Protein AF-A0A0V0GKH5-F1 (afdb_monomer)

Nearest PDB structures (foldseek):
  7sej-assembly1_F  TM=2.401E-01  e=5.299E+00  human metapneumovirus
  8eay-assembly1_A  TM=2.141E-01  e=6.445E+00  Human metapneumovirus A
  8e15-assembly1_G  TM=2.250E-01  e=7.343E+00  human metapneumovirus

Sequence (115 aa):
MEIHEGLNGPLFKISSTDGQSCSGQTPDIAWESFQKKGCQIKLLHGKRHSSKIDGVEFFGFKNTFVQRFLRELVANTSGTPEQNFLSSISLRNETSEAVNQTEHTVSETDPNLLT

Foldseek 3Di:
DDWDADPVGIKAKDADPVGDIAIDRDLQVRVVVCVVVVPPVPVPDDDPDPDDDGSCVVVVVPPPVVVVVVVVVVVVVPDDDDDDPPDPPPPPPPPPPPPDDDDDDDDDDDDDDDD

Organism: Solanum chacoense (NCBI:txid4108)

Structure (mmCIF, N/CA/C/O backbone):
data_AF-A0A0V0GKH5-F1
#
_entry.id   AF-A0A0V0GKH5-F1
#
loop_
_atom_site.group_PDB
_atom_site.id
_atom_site.type_symbol
_atom_site.label_atom_id
_atom_site.label_alt_id
_atom_site.label_comp_id
_atom_site.label_asym_id
_atom_site.label_entity_id
_atom_site.label_seq_id
_atom_site.pdbx_PDB_ins_code
_atom_site.Cartn_x
_atom_site.Cartn_y
_atom_site.Cartn_z
_atom_site.occupancy
_atom_site.B_iso_or_equiv
_atom_site.auth_seq_id
_atom_site.auth_comp_id
_atom_site.auth_asym_id
_atom_site.auth_atom_id
_atom_site.pdbx_PDB_model_num
ATOM 1 N N . MET A 1 1 ? 2.949 -8.877 -0.410 1.00 94.06 1 MET A N 1
ATOM 2 C CA . MET A 1 1 ? 2.818 -7.437 -0.096 1.00 94.06 1 MET A CA 1
ATOM 3 C C . MET A 1 1 ? 2.829 -7.301 1.401 1.00 94.06 1 MET A C 1
ATOM 5 O O . MET A 1 1 ? 2.213 -8.128 2.062 1.00 94.06 1 MET A O 1
ATOM 9 N N . GLU A 1 2 ? 3.537 -6.309 1.916 1.00 96.38 2 GLU A N 1
ATOM 10 C CA . GLU A 1 2 ? 3.751 -6.147 3.351 1.00 96.38 2 GLU A CA 1
ATOM 11 C C . GLU A 1 2 ? 3.727 -4.663 3.720 1.00 96.38 2 GLU A C 1
ATOM 13 O O . GLU A 1 2 ? 4.037 -3.804 2.890 1.00 96.38 2 GLU A O 1
ATOM 18 N N . ILE A 1 3 ? 3.362 -4.373 4.967 1.00 97.31 3 ILE A N 1
ATOM 19 C CA . ILE A 1 3 ? 3.390 -3.030 5.546 1.00 97.31 3 ILE A CA 1
ATOM 20 C C . ILE A 1 3 ? 4.245 -3.119 6.795 1.00 97.31 3 ILE A C 1
ATOM 22 O O . ILE A 1 3 ? 3.947 -3.902 7.695 1.00 97.31 3 ILE A O 1
ATOM 26 N N . HIS A 1 4 ? 5.337 -2.371 6.813 1.00 96.62 4 HIS A N 1
ATOM 27 C CA . HIS A 1 4 ? 6.277 -2.326 7.926 1.00 96.62 4 HIS A CA 1
ATOM 28 C C . HIS A 1 4 ? 6.181 -0.958 8.603 1.00 96.62 4 HIS A C 1
ATOM 30 O O . HIS A 1 4 ? 5.734 0.014 7.993 1.00 96.62 4 HIS A O 1
ATOM 36 N N . GLU A 1 5 ? 6.611 -0.863 9.855 1.00 96.69 5 GLU A N 1
ATOM 37 C CA . GLU A 1 5 ? 6.841 0.437 10.483 1.00 96.69 5 GLU A CA 1
ATOM 38 C C . GLU A 1 5 ? 8.047 1.124 9.822 1.00 96.69 5 GLU A C 1
ATOM 40 O O . GLU A 1 5 ? 9.048 0.481 9.502 1.00 96.69 5 GLU A O 1
ATOM 45 N N . GLY A 1 6 ? 7.946 2.428 9.577 1.00 93.75 6 GLY A N 1
ATOM 46 C CA . GLY A 1 6 ? 9.001 3.232 8.969 1.00 93.75 6 GLY A CA 1
ATOM 47 C C . GLY A 1 6 ? 9.215 4.543 9.721 1.00 93.75 6 GLY A C 1
ATOM 48 O O . GLY A 1 6 ? 8.376 4.986 10.500 1.00 93.75 6 GLY A O 1
ATOM 49 N N . LEU A 1 7 ? 10.351 5.196 9.453 1.00 90.00 7 LEU A N 1
ATOM 50 C CA . LEU A 1 7 ? 10.797 6.393 10.186 1.00 90.00 7 LEU A CA 1
ATOM 51 C C . LEU A 1 7 ? 9.808 7.570 10.133 1.00 90.00 7 LEU A C 1
ATOM 53 O O . LEU A 1 7 ? 9.790 8.392 11.039 1.00 90.00 7 LEU A O 1
ATOM 57 N N . ASN A 1 8 ? 8.997 7.647 9.075 1.00 91.81 8 ASN A N 1
ATOM 58 C CA . ASN A 1 8 ? 8.030 8.723 8.837 1.00 91.81 8 ASN A CA 1
ATOM 59 C C . ASN A 1 8 ? 6.595 8.181 8.700 1.00 91.81 8 ASN A C 1
ATOM 61 O O . ASN A 1 8 ? 5.786 8.750 7.969 1.00 91.81 8 ASN A O 1
ATOM 65 N N . GLY A 1 9 ? 6.302 7.042 9.335 1.00 94.19 9 GLY A N 1
ATOM 66 C CA . GLY A 1 9 ? 5.045 6.311 9.175 1.00 94.19 9 GLY A CA 1
ATOM 67 C C . GLY A 1 9 ? 5.221 4.994 8.412 1.00 94.19 9 GLY A C 1
ATOM 68 O O . GLY A 1 9 ? 6.346 4.512 8.272 1.00 94.19 9 GLY A O 1
ATOM 69 N N . PRO A 1 10 ? 4.129 4.372 7.936 1.00 97.06 10 PRO A N 1
ATOM 70 C CA . PRO A 1 10 ? 4.184 3.038 7.348 1.00 97.06 10 PRO A CA 1
ATOM 71 C C . PRO A 1 10 ? 5.045 2.992 6.080 1.00 97.06 10 PRO A C 1
ATOM 73 O O . PRO A 1 10 ? 5.021 3.895 5.242 1.00 97.06 10 PRO A O 1
ATOM 76 N N . LEU A 1 11 ? 5.774 1.891 5.920 1.00 97.38 11 LEU A N 1
ATOM 77 C CA . LEU A 1 11 ? 6.527 1.554 4.722 1.00 97.38 11 LEU A CA 1
ATOM 78 C C . LEU A 1 11 ? 5.832 0.400 4.000 1.00 97.38 11 LEU A C 1
ATOM 80 O O . LEU A 1 11 ? 5.765 -0.723 4.496 1.00 97.38 11 LEU A O 1
ATOM 84 N N . PHE A 1 12 ? 5.346 0.669 2.796 1.00 97.75 12 PHE A N 1
ATOM 85 C CA . PHE A 1 12 ? 4.692 -0.314 1.942 1.00 97.75 12 PHE A CA 1
ATOM 86 C C . PHE A 1 12 ? 5.739 -1.025 1.097 1.00 97.75 12 PHE A C 1
ATOM 88 O O . PHE A 1 12 ? 6.528 -0.363 0.423 1.00 97.75 12 PHE A 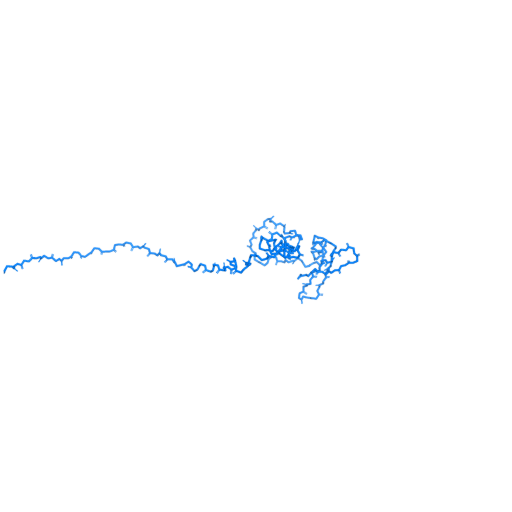O 1
ATOM 95 N N . LYS A 1 13 ? 5.750 -2.360 1.111 1.00 96.25 13 LYS A N 1
ATOM 96 C CA . LYS A 1 13 ? 6.717 -3.185 0.380 1.00 96.25 13 LYS A CA 1
ATOM 97 C C . LYS A 1 13 ? 6.017 -4.174 -0.545 1.00 96.25 13 LYS A C 1
ATOM 99 O O . LYS A 1 13 ? 5.102 -4.903 -0.150 1.00 96.25 13 LYS A O 1
ATOM 104 N N . ILE A 1 14 ? 6.497 -4.232 -1.782 1.00 94.69 14 ILE A N 1
ATOM 105 C CA . ILE A 1 14 ? 6.091 -5.218 -2.782 1.00 94.69 14 ILE A CA 1
ATOM 106 C C . ILE A 1 14 ? 7.314 -6.070 -3.096 1.00 94.69 14 ILE A C 1
ATOM 108 O O . ILE A 1 14 ? 8.382 -5.548 -3.412 1.00 94.69 14 ILE A O 1
ATOM 112 N N . SER A 1 15 ? 7.152 -7.381 -2.984 1.00 92.81 15 SER A N 1
ATOM 113 C CA . SER A 1 15 ? 8.139 -8.390 -3.348 1.00 92.81 15 SER A CA 1
ATOM 114 C C . SER A 1 15 ? 7.510 -9.343 -4.356 1.00 92.81 15 SER A C 1
ATOM 116 O O . SER A 1 15 ? 6.362 -9.762 -4.196 1.00 92.81 15 SER A O 1
ATOM 118 N N . SER A 1 16 ? 8.259 -9.647 -5.407 1.00 88.19 16 SER A N 1
ATOM 119 C CA . SER A 1 16 ? 7.913 -10.632 -6.425 1.00 88.19 16 SER A CA 1
ATOM 120 C C . SER A 1 16 ? 8.771 -11.883 -6.238 1.00 88.19 16 SER A C 1
ATOM 122 O O . SER A 1 16 ? 9.858 -11.838 -5.657 1.00 88.19 16 SER A O 1
ATOM 124 N N . THR A 1 17 ? 8.275 -13.023 -6.714 1.00 86.62 17 THR A N 1
ATOM 125 C CA . THR A 1 17 ? 8.970 -14.318 -6.625 1.00 86.62 17 THR A CA 1
ATOM 126 C C . THR A 1 17 ? 10.243 -14.369 -7.471 1.00 86.62 17 THR A C 1
ATOM 128 O O . THR A 1 17 ? 11.070 -15.251 -7.279 1.00 86.62 17 THR A O 1
ATOM 131 N N . ASP A 1 18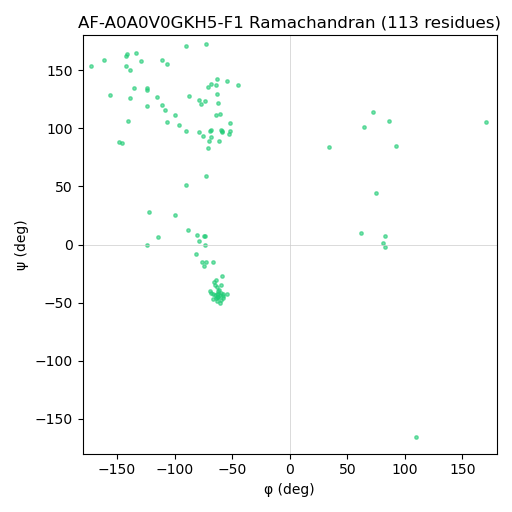 ? 10.414 -13.421 -8.393 1.00 84.06 18 ASP A N 1
ATOM 132 C CA . ASP A 1 18 ? 11.627 -13.212 -9.195 1.00 84.06 18 ASP A CA 1
ATOM 133 C C . ASP A 1 18 ? 12.753 -12.480 -8.428 1.00 84.06 18 ASP A C 1
ATOM 135 O O . ASP A 1 18 ? 13.798 -12.173 -9.001 1.00 84.06 18 ASP A O 1
ATOM 139 N N . GLY A 1 19 ? 12.548 -12.179 -7.141 1.00 83.19 19 GLY A N 1
ATOM 140 C CA . GLY A 1 19 ? 13.507 -11.468 -6.297 1.00 83.19 19 GLY A CA 1
ATOM 141 C C . GLY A 1 19 ? 13.462 -9.944 -6.436 1.00 83.19 19 GLY A C 1
ATOM 142 O O . GLY A 1 19 ? 14.166 -9.247 -5.700 1.00 83.19 19 GLY A O 1
ATOM 143 N N . GLN A 1 20 ? 12.624 -9.390 -7.319 1.00 86.19 20 GLN A N 1
ATOM 144 C CA . GLN A 1 20 ? 12.410 -7.949 -7.376 1.00 86.19 20 GLN A CA 1
ATOM 145 C C . GLN A 1 20 ? 11.628 -7.476 -6.157 1.00 86.19 20 GLN A C 1
ATOM 147 O O . GLN A 1 20 ? 10.618 -8.058 -5.754 1.00 86.19 20 GLN A O 1
ATOM 152 N N . SER A 1 21 ? 12.082 -6.366 -5.583 1.00 91.12 21 SER A N 1
ATOM 153 C CA . SER A 1 21 ? 11.333 -5.671 -4.547 1.00 91.12 21 SER A CA 1
ATOM 154 C C . SER A 1 21 ? 11.388 -4.162 -4.718 1.00 91.12 21 SER A C 1
ATOM 156 O O . SER A 1 21 ? 12.344 -3.588 -5.253 1.00 91.12 21 SER A O 1
ATOM 158 N N . CYS A 1 22 ? 10.327 -3.503 -4.283 1.00 92.75 22 CYS A N 1
ATOM 159 C CA . CYS A 1 22 ? 10.243 -2.057 -4.187 1.00 92.75 22 CYS A CA 1
ATOM 160 C C . CYS A 1 22 ? 9.467 -1.672 -2.934 1.00 92.75 22 CYS A C 1
ATOM 162 O O . CYS A 1 22 ? 8.749 -2.482 -2.338 1.00 92.75 22 CYS A O 1
ATOM 164 N N . SER A 1 23 ? 9.634 -0.420 -2.537 1.00 94.75 23 SER A N 1
ATOM 165 C CA . SER A 1 23 ? 8.944 0.139 -1.392 1.00 94.75 23 SER A CA 1
ATOM 166 C C . SER A 1 23 ? 8.517 1.579 -1.645 1.00 94.75 23 SER A C 1
ATOM 168 O O . SER A 1 23 ? 8.979 2.222 -2.589 1.00 94.75 23 SER A O 1
ATOM 170 N N . GLY A 1 24 ? 7.610 2.068 -0.807 1.00 95.62 24 GLY A N 1
ATOM 171 C CA . GLY A 1 24 ? 7.107 3.434 -0.844 1.00 95.62 24 GLY A CA 1
ATOM 172 C C . GLY A 1 24 ? 6.443 3.821 0.472 1.00 95.62 24 GLY A C 1
ATOM 173 O O . GLY A 1 24 ? 6.027 2.961 1.244 1.00 95.62 24 GLY A O 1
ATOM 174 N N . GLN A 1 25 ? 6.344 5.124 0.730 1.00 96.56 25 GLN A N 1
ATOM 175 C CA . GLN A 1 25 ? 5.657 5.657 1.917 1.00 96.56 25 GLN A CA 1
ATOM 176 C C . GLN A 1 25 ? 4.128 5.610 1.783 1.00 96.56 25 GLN A C 1
ATOM 178 O O . GLN A 1 25 ? 3.409 5.731 2.769 1.00 96.56 25 GLN A O 1
ATOM 183 N N . THR A 1 26 ? 3.622 5.415 0.565 1.00 96.38 26 THR A N 1
ATOM 184 C CA . THR A 1 26 ? 2.202 5.190 0.287 1.00 96.38 26 THR A CA 1
ATOM 185 C C . THR A 1 26 ? 2.035 3.950 -0.595 1.00 96.38 26 THR A C 1
ATOM 187 O O . THR A 1 26 ? 2.979 3.576 -1.308 1.00 96.38 26 THR A O 1
ATOM 190 N N . PRO A 1 27 ? 0.843 3.322 -0.591 1.00 96.50 27 PRO A N 1
ATOM 191 C CA . PRO A 1 27 ? 0.543 2.201 -1.479 1.00 96.50 27 PRO A CA 1
ATOM 192 C C . PRO A 1 27 ? 0.795 2.537 -2.954 1.00 96.50 27 PRO A C 1
ATOM 194 O O . PRO A 1 27 ? 1.391 1.736 -3.672 1.00 96.50 27 PRO A O 1
ATOM 197 N N . ASP A 1 28 ? 0.403 3.738 -3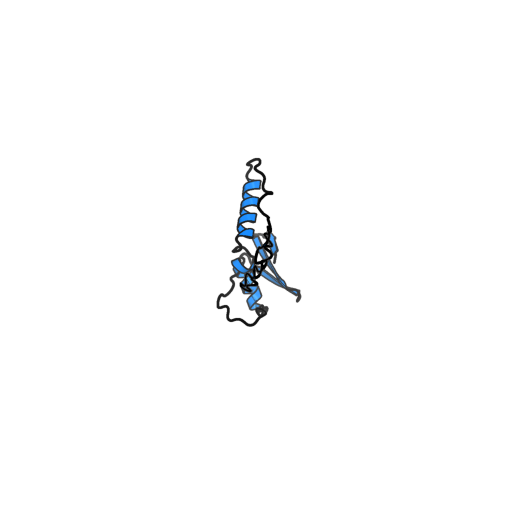.395 1.00 95.31 28 ASP A N 1
ATOM 198 C CA . ASP A 1 28 ? 0.564 4.182 -4.783 1.00 95.31 28 ASP A CA 1
ATOM 199 C C . ASP A 1 28 ? 2.031 4.354 -5.173 1.00 95.31 28 ASP A C 1
ATOM 201 O O . ASP A 1 28 ? 2.438 3.874 -6.225 1.00 95.31 28 ASP A O 1
ATOM 205 N N . ILE A 1 29 ? 2.867 4.938 -4.306 1.00 95.12 29 ILE A N 1
ATOM 206 C CA . ILE A 1 29 ? 4.305 5.086 -4.588 1.00 95.12 29 ILE A CA 1
ATOM 207 C C . ILE A 1 29 ? 4.977 3.715 -4.716 1.00 95.12 29 ILE A C 1
ATOM 209 O O . ILE A 1 29 ? 5.798 3.501 -5.617 1.00 95.12 29 ILE A O 1
ATOM 213 N N . ALA A 1 30 ? 4.639 2.775 -3.826 1.00 95.06 30 ALA A N 1
ATOM 214 C CA . ALA A 1 30 ? 5.172 1.418 -3.890 1.00 95.06 30 ALA A CA 1
ATOM 215 C C . ALA A 1 30 ? 4.738 0.722 -5.192 1.00 95.06 30 ALA A C 1
ATOM 217 O O . ALA A 1 30 ? 5.576 0.130 -5.880 1.00 95.06 30 ALA A O 1
ATOM 218 N N . TRP A 1 31 ? 3.459 0.852 -5.558 1.00 93.56 31 TRP A N 1
ATOM 219 C CA . TRP A 1 31 ? 2.875 0.289 -6.775 1.00 93.56 31 TRP A CA 1
ATOM 220 C C . TRP A 1 31 ? 3.481 0.874 -8.053 1.00 93.56 31 TRP A C 1
ATOM 222 O O . TRP A 1 31 ? 3.937 0.129 -8.918 1.00 93.56 31 TRP A O 1
ATOM 232 N N . GLU A 1 32 ? 3.588 2.196 -8.154 1.00 92.75 32 GLU A N 1
ATOM 233 C CA . GLU A 1 32 ? 4.222 2.862 -9.292 1.00 92.75 32 GLU A CA 1
ATOM 234 C C . GLU A 1 32 ? 5.685 2.443 -9.455 1.00 92.75 32 GLU A C 1
ATOM 236 O O . GLU A 1 32 ? 6.153 2.204 -10.571 1.00 92.75 32 GLU A O 1
ATOM 241 N N . SER A 1 33 ? 6.417 2.331 -8.344 1.00 91.69 33 SER A N 1
ATOM 242 C CA . SER A 1 33 ? 7.809 1.875 -8.350 1.00 91.69 33 SER A CA 1
ATOM 243 C C . SER A 1 33 ? 7.929 0.434 -8.845 1.00 91.69 33 SER A C 1
ATOM 245 O O . SER A 1 33 ? 8.872 0.112 -9.567 1.00 91.69 33 SER A O 1
ATOM 247 N N . PHE A 1 34 ? 6.963 -0.423 -8.505 1.00 89.38 34 PHE A N 1
ATOM 248 C CA . PHE A 1 34 ? 6.896 -1.798 -8.997 1.00 89.38 34 PHE A CA 1
ATOM 249 C C . PHE A 1 34 ? 6.638 -1.848 -10.507 1.00 89.38 34 PHE A C 1
ATOM 251 O O . PHE A 1 34 ? 7.351 -2.531 -11.242 1.00 89.38 34 PHE A O 1
ATOM 258 N N . GLN A 1 35 ? 5.670 -1.064 -10.988 1.00 86.56 35 GLN A N 1
ATOM 259 C CA . GLN A 1 35 ? 5.314 -0.989 -12.407 1.00 86.56 35 GLN A CA 1
ATOM 260 C C . GLN A 1 35 ? 6.475 -0.477 -13.272 1.00 86.56 35 GLN A C 1
ATOM 262 O O . GLN A 1 35 ? 6.723 -1.005 -14.358 1.00 86.56 35 GLN A O 1
ATOM 267 N N . LYS A 1 36 ? 7.222 0.523 -12.780 1.00 84.56 36 LYS A N 1
ATOM 268 C CA . LYS A 1 36 ? 8.402 1.085 -13.463 1.00 84.56 36 LYS A CA 1
ATOM 269 C C . LYS A 1 36 ? 9.538 0.075 -13.618 1.00 84.56 36 LYS A C 1
ATOM 271 O O . LYS A 1 36 ? 10.267 0.143 -14.601 1.00 84.56 36 LYS A O 1
ATOM 276 N N . LYS A 1 37 ? 9.678 -0.880 -12.692 1.00 76.12 37 LYS A N 1
ATOM 277 C CA . LYS A 1 37 ? 10.719 -1.923 -12.733 1.00 76.12 37 LYS A CA 1
ATOM 278 C C . LYS A 1 37 ? 10.465 -3.023 -13.772 1.00 76.12 37 LYS A C 1
ATOM 280 O O . LYS A 1 37 ? 11.200 -4.002 -13.814 1.00 76.12 37 LYS A O 1
ATOM 285 N N . GLY A 1 38 ? 9.452 -2.878 -14.629 1.00 63.03 38 GLY A N 1
ATOM 286 C CA . GLY A 1 38 ? 9.178 -3.839 -15.698 1.00 63.03 38 GLY A CA 1
ATOM 287 C C . GLY A 1 38 ? 8.407 -5.073 -15.233 1.00 63.03 38 GLY A C 1
ATOM 288 O O . GLY A 1 38 ? 8.039 -5.900 -16.066 1.00 63.03 38 GLY A O 1
ATOM 289 N N . CYS A 1 39 ? 8.047 -5.147 -13.946 1.00 60.09 39 CYS A N 1
ATOM 290 C CA . CYS A 1 39 ? 6.988 -6.013 -13.443 1.00 60.09 39 CYS A CA 1
ATOM 291 C C . CYS A 1 39 ? 5.636 -5.431 -13.878 1.00 60.09 39 CYS A C 1
ATOM 293 O O . CYS A 1 39 ? 4.771 -5.095 -13.069 1.00 60.09 39 CYS A O 1
ATOM 295 N N . GLN A 1 40 ? 5.443 -5.292 -15.192 1.00 57.09 40 GLN A N 1
ATOM 296 C CA . GLN A 1 40 ? 4.105 -5.332 -15.737 1.00 57.09 40 GLN A CA 1
ATOM 297 C C . GLN A 1 40 ? 3.597 -6.702 -15.327 1.00 57.09 40 GLN A C 1
ATOM 299 O O . GLN A 1 40 ? 3.970 -7.706 -15.933 1.00 57.09 40 GLN A O 1
ATOM 304 N N . ILE A 1 41 ? 2.820 -6.754 -14.245 1.00 56.91 41 ILE A N 1
ATOM 305 C CA . ILE A 1 41 ? 1.920 -7.865 -13.988 1.00 56.91 41 ILE A CA 1
ATOM 306 C C . ILE A 1 41 ? 1.130 -7.955 -15.281 1.00 56.91 41 ILE A C 1
ATOM 308 O O . ILE A 1 41 ? 0.218 -7.166 -15.526 1.00 56.91 41 ILE A O 1
ATOM 312 N N . LYS A 1 42 ? 1.587 -8.830 -16.183 1.00 53.50 42 LYS A N 1
ATOM 313 C CA . LYS A 1 42 ? 0.820 -9.275 -17.325 1.00 53.50 42 LYS A CA 1
ATOM 314 C C . LYS A 1 42 ? -0.373 -9.877 -16.637 1.00 53.50 42 LYS A C 1
ATOM 316 O O . LYS A 1 42 ? -0.250 -10.957 -16.069 1.00 53.50 42 LYS A O 1
ATOM 321 N N . LEU A 1 43 ? -1.436 -9.081 -16.552 1.00 54.34 43 LEU A N 1
ATOM 322 C CA . LEU A 1 43 ? -2.721 -9.465 -16.020 1.00 54.34 43 LEU A CA 1
ATOM 323 C C . LEU A 1 43 ? -3.048 -10.743 -16.781 1.00 54.34 43 LEU A C 1
ATOM 325 O O . LEU A 1 43 ? -3.345 -10.721 -17.978 1.00 54.34 43 LEU A O 1
ATOM 329 N N . LEU A 1 44 ? -2.758 -11.863 -16.132 1.00 50.25 44 LEU A N 1
ATOM 330 C CA . LEU A 1 44 ? -2.840 -13.168 -16.734 1.00 50.25 44 LEU A CA 1
ATOM 331 C C . LEU A 1 44 ? -4.323 -13.294 -17.081 1.00 50.25 44 LEU A C 1
ATOM 333 O O . LEU A 1 44 ? -5.161 -13.158 -16.191 1.00 50.25 44 LEU A O 1
ATOM 337 N N . HIS A 1 45 ? -4.607 -13.514 -18.367 1.00 47.25 45 HIS A N 1
ATOM 338 C CA . HIS A 1 45 ? -5.926 -13.686 -18.993 1.00 47.25 45 HIS A CA 1
ATOM 339 C C . HIS A 1 45 ? -6.608 -12.415 -19.548 1.00 47.25 45 HIS A C 1
ATOM 341 O O . HIS A 1 45 ? -7.531 -11.851 -18.974 1.00 47.25 45 HIS A O 1
ATOM 347 N N . GLY A 1 46 ? -6.250 -12.055 -20.784 1.00 49.34 46 GLY A N 1
ATOM 348 C CA . GLY A 1 46 ? -7.151 -12.281 -21.927 1.00 49.34 46 GLY A CA 1
ATOM 349 C C . GLY A 1 46 ? -8.527 -11.599 -21.983 1.00 49.34 46 GLY A C 1
ATOM 350 O O . GLY A 1 46 ? -9.300 -11.937 -22.876 1.00 49.34 46 GLY A O 1
ATOM 351 N N . LYS A 1 47 ? -8.868 -10.645 -21.116 1.00 55.53 47 LYS A N 1
ATOM 352 C CA . LYS A 1 47 ? -10.093 -9.844 -21.261 1.00 55.53 47 LYS A CA 1
ATOM 353 C C . LYS A 1 47 ? -9.810 -8.368 -21.022 1.00 55.53 47 LYS A C 1
ATOM 355 O O . LYS A 1 47 ? -9.105 -7.988 -20.094 1.00 55.53 47 LYS A O 1
ATOM 360 N N . ARG A 1 48 ? -10.357 -7.537 -21.912 1.00 57.50 48 ARG A N 1
ATOM 361 C CA . ARG A 1 48 ? -10.300 -6.072 -21.875 1.00 57.50 48 ARG A CA 1
ATOM 362 C C . ARG A 1 48 ? -10.980 -5.579 -20.593 1.00 57.50 48 ARG A C 1
ATOM 364 O O . ARG A 1 48 ? -12.178 -5.326 -20.599 1.00 57.50 48 ARG A O 1
ATOM 371 N N . HIS A 1 49 ? -10.240 -5.455 -19.501 1.00 47.91 49 HIS A N 1
ATOM 372 C CA . HIS A 1 49 ? -10.719 -4.778 -18.303 1.00 47.91 49 HIS A CA 1
ATOM 373 C C . HIS A 1 49 ? -9.997 -3.434 -18.216 1.00 47.91 49 HIS A C 1
ATOM 375 O O . HIS A 1 49 ? -8.800 -3.360 -17.967 1.00 47.91 49 HIS A O 1
ATOM 381 N N . SER A 1 50 ? -10.740 -2.370 -18.528 1.00 52.78 50 SER A N 1
ATOM 382 C CA . SER A 1 50 ? -10.267 -0.984 -18.650 1.00 52.78 50 SER A CA 1
ATOM 383 C C . SER A 1 50 ? -9.956 -0.304 -17.304 1.00 52.78 50 SER A C 1
ATOM 385 O O . SER A 1 50 ? -9.710 0.900 -17.267 1.00 52.78 50 SER A O 1
ATOM 387 N N . SER A 1 51 ? -9.980 -1.021 -16.185 1.00 57.16 51 SER A N 1
ATOM 388 C CA . SER A 1 51 ? -9.723 -0.448 -14.865 1.00 57.16 51 SER A CA 1
ATOM 389 C C . SER A 1 51 ? -8.258 -0.655 -14.484 1.00 57.16 51 SER A C 1
ATOM 391 O O . SER A 1 51 ? -7.846 -1.749 -14.102 1.00 57.16 51 SER A O 1
ATOM 393 N N . LYS A 1 52 ? -7.457 0.409 -14.607 1.00 81.31 52 LYS A N 1
ATOM 394 C CA . LYS A 1 52 ? -6.106 0.477 -14.036 1.00 81.31 52 LYS A CA 1
ATOM 395 C C . LYS A 1 52 ? -6.230 0.331 -12.515 1.00 81.31 52 LYS A C 1
ATOM 397 O O . LYS A 1 52 ? -6.774 1.223 -11.874 1.00 81.31 52 LYS A O 1
ATOM 402 N N . ILE A 1 53 ? -5.741 -0.776 -11.959 1.00 87.88 53 ILE A N 1
ATOM 403 C CA . ILE A 1 53 ? -5.647 -0.962 -10.506 1.00 87.88 53 ILE A CA 1
ATOM 404 C C . ILE A 1 53 ? -4.689 0.090 -9.919 1.00 87.88 53 ILE A C 1
ATOM 406 O O . ILE A 1 53 ? -3.584 0.289 -10.444 1.00 87.88 53 ILE A O 1
ATOM 410 N N . ASP A 1 54 ? -5.125 0.796 -8.876 1.00 91.12 54 ASP A N 1
ATOM 411 C CA . ASP A 1 54 ? -4.280 1.720 -8.109 1.00 91.12 54 ASP A CA 1
ATOM 412 C C . ASP A 1 54 ? -3.585 1.002 -6.944 1.00 91.12 54 ASP A C 1
ATOM 414 O O . ASP A 1 54 ? -3.849 -0.171 -6.667 1.00 91.12 54 ASP A O 1
ATOM 418 N N . GLY A 1 55 ? -2.649 1.679 -6.276 1.00 93.62 55 GLY A N 1
ATOM 419 C CA . GLY A 1 55 ? -1.890 1.069 -5.189 1.00 93.62 55 GLY A CA 1
ATOM 420 C C . GLY A 1 55 ? -2.777 0.710 -4.000 1.00 93.62 55 GLY A C 1
ATOM 421 O O . GLY A 1 55 ? -2.574 -0.324 -3.366 1.00 93.62 55 GLY A O 1
ATOM 422 N N . VAL A 1 56 ? -3.799 1.519 -3.716 1.00 95.56 56 VAL A N 1
ATOM 423 C CA . VAL A 1 56 ? -4.753 1.274 -2.623 1.00 95.56 56 VAL A CA 1
ATOM 424 C C . VAL A 1 56 ? -5.525 -0.030 -2.840 1.00 95.56 56 VAL A C 1
ATOM 426 O O . VAL A 1 56 ? -5.672 -0.836 -1.919 1.00 95.56 56 VAL A O 1
ATOM 429 N N . GLU A 1 57 ? -6.004 -0.259 -4.059 1.00 94.44 57 GLU A N 1
ATOM 430 C CA . GLU A 1 57 ? -6.683 -1.490 -4.455 1.00 94.44 57 GLU A CA 1
ATOM 431 C C . GLU A 1 57 ? -5.727 -2.679 -4.509 1.00 94.44 57 GLU A C 1
ATOM 433 O O . GLU A 1 57 ? -6.078 -3.752 -4.023 1.00 94.44 57 GLU A O 1
ATOM 438 N N . PHE A 1 58 ? -4.506 -2.478 -5.012 1.00 93.31 58 PHE A N 1
ATOM 439 C CA . PHE A 1 58 ? -3.474 -3.513 -5.055 1.00 93.31 58 PHE A CA 1
ATOM 440 C C . PHE A 1 58 ? -3.154 -4.057 -3.657 1.00 93.31 58 PHE A C 1
ATOM 442 O O . PHE A 1 58 ? -3.138 -5.268 -3.462 1.00 93.31 58 PHE A O 1
ATOM 449 N N . PHE A 1 59 ? -3.004 -3.181 -2.659 1.00 95.56 59 PHE A N 1
ATOM 450 C CA . PHE A 1 59 ? -2.811 -3.574 -1.256 1.00 95.56 59 PHE A CA 1
ATOM 451 C C . PHE A 1 59 ? -4.083 -4.109 -0.571 1.00 95.56 59 PHE A C 1
ATOM 453 O O . PHE A 1 59 ? -4.038 -4.493 0.596 1.00 95.56 59 PHE A O 1
ATOM 460 N N . GLY A 1 60 ? -5.218 -4.164 -1.274 1.00 95.50 60 GLY A N 1
ATOM 461 C CA . GLY A 1 60 ? -6.465 -4.737 -0.774 1.00 95.50 60 GLY A CA 1
ATOM 462 C C . GLY A 1 60 ? -7.295 -3.798 0.100 1.00 95.50 60 GLY A C 1
ATOM 463 O O . GLY A 1 60 ? -8.321 -4.217 0.628 1.00 95.50 60 GLY A O 1
ATOM 464 N N . PHE A 1 61 ? -6.935 -2.521 0.238 1.00 95.62 61 PHE A N 1
ATOM 465 C CA . PHE A 1 61 ? -7.659 -1.595 1.117 1.00 95.62 61 PHE A CA 1
ATOM 466 C C . PHE A 1 61 ? -9.029 -1.172 0.597 1.00 95.62 61 PHE A C 1
ATOM 468 O O . PHE A 1 61 ? -9.837 -0.658 1.367 1.00 95.62 61 PHE A O 1
ATOM 475 N N . LYS A 1 62 ? -9.326 -1.395 -0.686 1.00 94.38 62 LYS A N 1
ATOM 476 C CA . LYS A 1 62 ? -10.690 -1.250 -1.219 1.00 94.38 62 LYS A CA 1
ATOM 477 C C . LYS A 1 62 ? -11.572 -2.476 -0.955 1.00 94.38 62 LYS A C 1
ATOM 479 O O . LYS A 1 62 ? -12.770 -2.423 -1.213 1.00 94.38 62 LYS A O 1
ATOM 484 N N . ASN A 1 63 ? -11.012 -3.577 -0.449 1.00 95.00 63 ASN A N 1
ATOM 485 C CA . ASN A 1 63 ? -11.780 -4.769 -0.117 1.00 95.00 63 ASN A CA 1
ATOM 486 C C . ASN A 1 63 ? -12.597 -4.529 1.164 1.00 95.00 63 ASN A C 1
ATOM 488 O O . ASN A 1 63 ? -12.044 -4.214 2.219 1.00 95.00 63 ASN A O 1
ATOM 492 N N . THR A 1 64 ? -13.914 -4.713 1.082 1.00 96.38 64 THR A N 1
ATOM 493 C CA . THR A 1 64 ? -14.845 -4.479 2.196 1.00 96.38 64 THR A CA 1
ATOM 494 C C . THR A 1 64 ? -14.549 -5.346 3.418 1.00 96.38 64 THR A C 1
ATOM 496 O O . THR A 1 64 ? -14.691 -4.870 4.542 1.00 96.38 64 THR A O 1
ATOM 499 N N . PHE A 1 65 ? -14.088 -6.586 3.232 1.00 96.12 65 PHE A N 1
ATOM 500 C CA . PHE A 1 65 ? -13.700 -7.469 4.332 1.00 96.12 65 PHE A CA 1
ATOM 501 C C . PHE A 1 65 ? -12.440 -6.969 5.034 1.00 96.12 65 PHE A C 1
ATOM 503 O O . PHE A 1 65 ? -12.400 -6.948 6.260 1.00 96.12 65 PHE A O 1
ATOM 510 N N . VAL A 1 66 ? -11.445 -6.499 4.274 1.00 96.12 66 VAL A N 1
ATOM 511 C CA . VAL A 1 66 ? -10.222 -5.904 4.840 1.00 96.12 66 VAL A CA 1
ATOM 512 C C . VAL A 1 66 ? -10.563 -4.630 5.612 1.00 96.12 66 VAL A C 1
ATOM 514 O O . VAL A 1 66 ? -10.138 -4.472 6.753 1.00 96.12 66 VAL A O 1
ATOM 517 N N . GLN A 1 67 ? -11.384 -3.744 5.043 1.00 96.12 67 GLN A N 1
ATOM 518 C CA . GLN A 1 67 ? -11.824 -2.523 5.728 1.00 96.12 67 GLN A CA 1
ATOM 519 C C . GLN A 1 67 ? -12.603 -2.821 7.012 1.00 96.12 67 GLN A C 1
ATOM 521 O O . GLN A 1 67 ? -12.379 -2.169 8.033 1.00 96.12 67 GLN A O 1
ATOM 526 N N . ARG A 1 68 ? -13.518 -3.799 6.967 1.00 96.19 68 ARG A N 1
ATOM 527 C CA . ARG A 1 68 ? -14.279 -4.249 8.136 1.00 96.19 68 ARG A CA 1
ATOM 528 C C . ARG A 1 68 ? -13.342 -4.782 9.215 1.00 96.19 68 ARG A C 1
ATOM 530 O O . ARG A 1 68 ? -13.413 -4.317 10.345 1.00 96.19 68 ARG A O 1
ATOM 537 N N . PHE A 1 69 ? -12.432 -5.676 8.846 1.00 94.81 69 PHE A N 1
ATOM 538 C CA . PHE A 1 69 ? -11.475 -6.275 9.768 1.00 94.81 69 PHE A CA 1
ATOM 539 C C . PHE A 1 69 ? -10.579 -5.227 10.441 1.00 94.81 69 PHE A C 1
ATOM 541 O O . PHE A 1 69 ? -10.460 -5.207 11.662 1.00 94.81 69 PHE A O 1
ATOM 548 N N . LEU A 1 70 ? -10.003 -4.297 9.671 1.00 94.12 70 LEU A N 1
ATOM 549 C CA . LEU A 1 70 ? -9.167 -3.226 10.225 1.00 94.12 70 LEU A CA 1
ATOM 550 C C . LEU A 1 70 ? -9.951 -2.322 11.188 1.00 94.12 70 LEU A C 1
ATOM 552 O O . LEU A 1 70 ? -9.428 -1.933 12.230 1.00 94.12 70 LEU A O 1
ATOM 556 N N . ARG A 1 71 ? -11.218 -2.016 10.877 1.00 93.88 71 ARG A N 1
ATOM 557 C CA . ARG A 1 71 ? -12.095 -1.239 11.765 1.00 93.88 71 ARG A CA 1
ATOM 558 C C . ARG A 1 71 ? -12.394 -1.981 13.067 1.00 93.88 71 ARG A C 1
ATOM 560 O O . ARG A 1 71 ? -12.359 -1.364 14.128 1.00 93.88 71 ARG A O 1
ATOM 567 N N . GLU A 1 72 ? -12.682 -3.278 12.984 1.00 92.44 72 GLU A N 1
ATOM 568 C CA . GLU A 1 72 ? -12.939 -4.135 14.148 1.00 92.44 72 GLU A CA 1
ATOM 569 C C . GLU A 1 72 ? -11.705 -4.219 15.058 1.00 92.44 72 GLU A C 1
ATOM 571 O O . GLU A 1 72 ? -11.829 -4.058 16.270 1.00 92.44 72 GLU A O 1
ATOM 576 N N . LEU A 1 73 ? -10.502 -4.363 14.488 1.00 91.19 73 LEU A N 1
ATOM 577 C CA . LEU A 1 73 ? -9.255 -4.337 15.259 1.00 91.19 73 LEU A CA 1
ATOM 578 C C . LEU A 1 73 ? -9.080 -3.025 16.036 1.00 91.19 73 LEU A C 1
ATOM 580 O O . LEU A 1 73 ? -8.769 -3.057 17.225 1.00 91.19 73 LEU A O 1
ATOM 584 N N . VAL A 1 74 ? -9.320 -1.876 15.393 1.00 88.94 74 VAL A N 1
ATOM 585 C CA . VAL A 1 74 ? -9.221 -0.564 16.055 1.00 88.94 74 VAL A CA 1
ATOM 586 C C . VAL A 1 74 ? -10.249 -0.437 17.182 1.00 88.94 74 VAL A C 1
ATOM 588 O O . VAL A 1 74 ? -9.889 -0.033 18.289 1.00 88.94 74 VAL A O 1
ATOM 591 N N . ALA A 1 75 ? -11.503 -0.830 16.941 1.00 87.00 75 ALA A N 1
ATOM 592 C CA . ALA A 1 75 ? -12.560 -0.779 17.952 1.00 87.00 75 ALA A CA 1
ATOM 593 C C . ALA A 1 75 ? -12.200 -1.604 19.202 1.00 87.00 75 ALA A C 1
ATOM 595 O O . ALA A 1 75 ? -12.327 -1.107 20.322 1.00 87.00 75 ALA A O 1
ATOM 596 N N . ASN A 1 76 ? -11.640 -2.802 19.013 1.00 79.19 76 ASN A N 1
ATOM 597 C CA . ASN A 1 76 ? -11.236 -3.689 20.107 1.00 79.19 76 ASN A CA 1
ATOM 598 C C . ASN A 1 76 ? -10.091 -3.120 20.961 1.00 79.19 76 ASN A C 1
ATOM 600 O O . ASN A 1 76 ? -10.050 -3.352 22.166 1.00 79.19 76 ASN A O 1
ATOM 604 N N . THR A 1 77 ? -9.177 -2.341 20.373 1.00 76.94 77 THR A N 1
ATOM 605 C CA . THR A 1 77 ? -8.087 -1.695 21.135 1.00 76.94 77 THR A CA 1
ATOM 606 C C . THR A 1 77 ? -8.550 -0.509 21.984 1.00 76.94 77 THR A C 1
ATOM 608 O O . THR A 1 77 ? -7.864 -0.123 22.926 1.00 76.94 77 THR A O 1
ATOM 611 N N . SER A 1 78 ? -9.722 0.058 21.682 1.00 68.56 78 SER A N 1
ATOM 612 C CA . SER A 1 78 ? -10.216 1.300 22.292 1.00 68.56 78 SER A CA 1
ATOM 613 C C . SER A 1 78 ? -11.029 1.121 23.586 1.00 68.56 78 SER A C 1
ATOM 615 O O . SER A 1 78 ? -11.630 2.076 24.068 1.00 68.56 78 SER A O 1
ATOM 617 N N . GLY A 1 79 ? -11.010 -0.070 24.197 1.00 62.44 79 GLY A N 1
ATOM 618 C CA . GLY A 1 79 ? -11.494 -0.269 25.568 1.00 62.44 79 GLY A CA 1
ATOM 619 C C . GLY A 1 79 ? -13.017 -0.275 25.734 1.00 62.44 79 GLY A C 1
ATOM 620 O O . GLY A 1 79 ? -13.530 0.321 26.676 1.00 62.44 79 GLY A O 1
ATOM 621 N N . THR A 1 80 ? -13.749 -0.969 24.859 1.00 56.28 80 THR A N 1
ATOM 622 C CA . THR A 1 80 ? -15.140 -1.369 25.143 1.00 56.28 80 THR A CA 1
ATOM 623 C C . THR A 1 80 ? -15.208 -2.887 25.332 1.00 56.28 80 THR A C 1
ATOM 625 O O . THR A 1 80 ? -14.804 -3.625 24.432 1.00 56.28 80 THR A O 1
ATOM 628 N N . PRO A 1 81 ? -15.653 -3.383 26.502 1.00 58.62 81 PRO A N 1
ATOM 629 C CA . PRO A 1 81 ? -15.706 -4.810 26.760 1.00 58.62 81 PRO A CA 1
ATOM 630 C C . PRO A 1 81 ? -16.934 -5.430 26.080 1.00 58.62 81 PRO A C 1
ATOM 632 O O . PRO A 1 81 ? -18.066 -5.030 26.324 1.00 58.62 81 PRO A O 1
ATOM 635 N N . GLU A 1 82 ? -16.647 -6.437 25.258 1.00 65.38 82 GLU A N 1
ATOM 636 C CA . GLU A 1 82 ? -17.484 -7.607 24.976 1.00 65.38 82 GLU A CA 1
ATOM 637 C C . GLU A 1 82 ? -18.843 -7.405 24.282 1.00 65.38 82 GLU A C 1
ATOM 639 O O . GLU A 1 82 ? -19.883 -7.229 24.908 1.00 65.38 82 GLU A O 1
ATOM 644 N N . GLN A 1 83 ? -18.872 -7.679 22.972 1.00 52.22 83 GLN A N 1
ATOM 645 C CA . GLN A 1 83 ? -20.003 -8.407 22.389 1.00 52.22 83 GLN A CA 1
ATOM 646 C C . GLN A 1 83 ? -19.545 -9.260 21.188 1.00 52.22 83 GLN A C 1
ATOM 648 O O . GLN A 1 83 ? -19.544 -8.819 20.046 1.00 52.22 83 GLN A O 1
ATOM 653 N N . ASN A 1 84 ? -19.121 -10.496 21.477 1.00 57.69 84 ASN A N 1
ATOM 654 C CA . ASN A 1 84 ? -19.124 -11.674 20.593 1.00 57.69 84 ASN A CA 1
ATOM 655 C C . ASN A 1 84 ? -18.878 -11.438 19.083 1.00 57.69 84 ASN A C 1
ATOM 657 O O . ASN A 1 84 ? -19.806 -11.459 18.276 1.00 57.69 84 ASN A O 1
ATOM 661 N N . PHE A 1 85 ? -17.610 -11.345 18.673 1.00 50.47 85 PHE A N 1
ATOM 662 C CA . PHE A 1 85 ? -17.217 -11.177 17.262 1.00 50.47 85 PHE A CA 1
ATOM 663 C C . PHE A 1 85 ? -17.201 -12.467 16.412 1.00 50.47 85 PHE A C 1
ATOM 665 O O . PHE A 1 85 ? -16.766 -12.439 15.264 1.00 50.47 85 PHE A O 1
ATOM 672 N N . LEU A 1 86 ? -17.690 -13.606 16.914 1.00 52.84 86 LEU A N 1
ATOM 673 C CA . LEU A 1 86 ? -17.564 -14.902 16.220 1.00 52.84 86 LEU A CA 1
ATOM 674 C C . LEU A 1 86 ? -18.806 -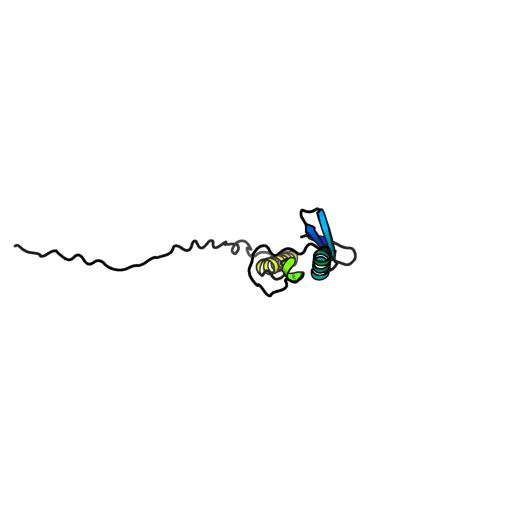15.371 15.440 1.00 52.84 86 LEU A C 1
ATOM 676 O O . LEU A 1 86 ? -18.941 -16.565 15.196 1.00 52.84 86 LEU A O 1
ATOM 680 N N . SER A 1 87 ? -19.683 -14.471 14.981 1.00 49.25 87 SER A N 1
ATOM 681 C CA . SER A 1 87 ? -20.904 -14.886 14.253 1.00 49.25 87 SER A CA 1
ATOM 682 C C . SER A 1 87 ? -20.997 -14.468 12.781 1.00 49.25 87 SER A C 1
ATOM 684 O O . SER A 1 87 ? -22.039 -14.683 12.172 1.00 49.25 87 SER A O 1
ATOM 686 N N . SER A 1 88 ? -19.969 -13.876 12.157 1.00 49.97 88 SER A N 1
ATOM 687 C CA . SER A 1 88 ? -20.123 -13.360 10.775 1.00 49.97 88 SER A CA 1
ATOM 688 C C . SER A 1 88 ? -19.150 -13.876 9.719 1.00 49.97 88 SER A C 1
ATOM 690 O O . SER A 1 88 ? -19.324 -13.5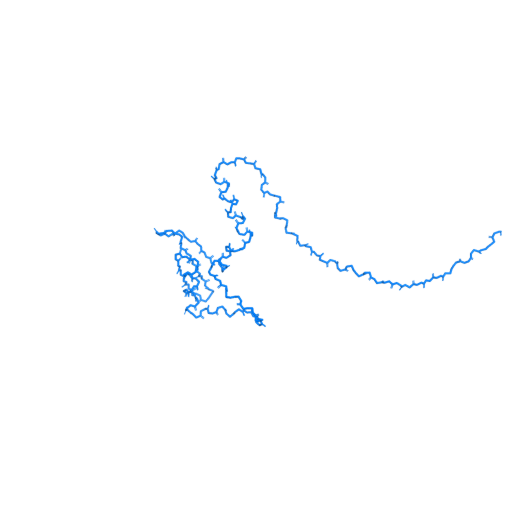25 8.556 1.00 49.97 88 SER A O 1
ATOM 692 N N . ILE A 1 89 ? -18.200 -14.754 10.046 1.00 53.75 89 ILE A N 1
ATOM 693 C CA . ILE A 1 89 ? -17.410 -15.449 9.013 1.00 53.75 89 ILE A CA 1
ATOM 694 C C . ILE A 1 89 ? -18.115 -16.760 8.633 1.00 53.75 89 ILE A C 1
ATOM 696 O O . ILE A 1 89 ? -17.532 -17.838 8.662 1.00 53.75 89 ILE A O 1
ATOM 700 N N . SER A 1 90 ? -19.409 -16.692 8.307 1.00 48.97 90 SER A N 1
ATOM 701 C CA . SER A 1 90 ? -20.042 -17.781 7.566 1.00 48.97 90 SER A CA 1
ATOM 702 C C . SER A 1 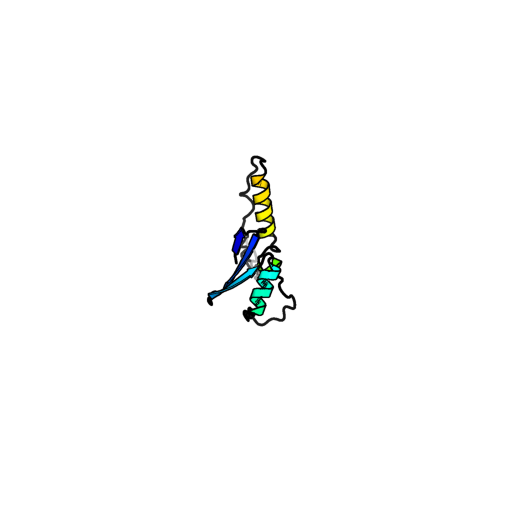90 ? -19.632 -17.605 6.106 1.00 48.97 90 SER A C 1
ATOM 704 O O . SER A 1 90 ? -20.206 -16.788 5.384 1.00 48.97 90 SER A O 1
ATOM 706 N N . LEU A 1 91 ? -18.591 -18.329 5.677 1.00 48.78 91 LEU A N 1
ATOM 707 C CA . LEU A 1 91 ? -18.405 -18.620 4.259 1.00 48.78 91 LEU A CA 1
ATOM 708 C C . LEU A 1 91 ? -19.660 -19.370 3.800 1.00 48.78 91 LEU A C 1
ATOM 710 O O . LEU A 1 91 ? -19.770 -20.581 3.990 1.00 48.78 91 LEU A O 1
ATOM 714 N N . ARG A 1 92 ? -20.617 -18.660 3.196 1.00 38.91 92 ARG A N 1
ATOM 715 C CA . ARG A 1 92 ? -21.608 -19.311 2.344 1.00 38.91 92 ARG A CA 1
ATOM 716 C C . ARG A 1 92 ? -20.891 -19.782 1.086 1.00 38.91 92 ARG A C 1
ATOM 718 O O . ARG A 1 92 ? -20.837 -19.076 0.085 1.00 38.91 92 ARG A O 1
ATOM 725 N N . ASN A 1 93 ? -20.362 -20.999 1.142 1.00 44.72 93 ASN A N 1
ATOM 726 C CA . ASN A 1 93 ? -20.329 -21.838 -0.043 1.00 44.72 93 ASN A CA 1
ATOM 727 C C . ASN A 1 93 ? -21.778 -22.269 -0.298 1.00 44.72 93 ASN A C 1
ATOM 729 O O . ASN A 1 93 ? -22.205 -23.327 0.155 1.00 44.72 93 ASN A O 1
ATOM 733 N N . GLU A 1 94 ? -22.561 -21.420 -0.963 1.00 39.53 94 GLU A N 1
ATOM 734 C CA . GLU A 1 94 ? -23.811 -21.872 -1.568 1.00 39.53 94 GLU A CA 1
ATOM 735 C C . GLU A 1 94 ? -23.441 -22.648 -2.829 1.00 39.53 94 GLU A C 1
ATOM 737 O O . GLU A 1 94 ? -23.213 -22.097 -3.905 1.00 39.53 94 GLU A O 1
ATOM 742 N N . THR A 1 95 ? -23.315 -23.961 -2.648 1.00 43.06 95 THR A N 1
ATOM 743 C CA . THR A 1 95 ? -23.467 -24.952 -3.705 1.00 43.06 95 THR A CA 1
ATOM 744 C C . THR A 1 95 ? -24.801 -24.669 -4.386 1.00 43.06 95 THR A C 1
ATOM 746 O O . THR A 1 95 ? -25.861 -24.927 -3.823 1.00 43.06 95 THR A O 1
ATOM 749 N N . SER A 1 96 ? -24.762 -24.075 -5.576 1.00 45.28 96 SER A N 1
ATOM 750 C CA . SER A 1 96 ? -25.944 -23.942 -6.417 1.00 45.28 96 SER A CA 1
ATOM 751 C C . SER A 1 96 ? -26.338 -25.336 -6.905 1.00 45.28 96 SER A C 1
ATOM 753 O O . SER A 1 96 ? -25.823 -25.818 -7.916 1.00 45.28 96 SER A O 1
ATOM 755 N N . GLU A 1 97 ? -27.222 -26.004 -6.168 1.00 39.03 97 GLU A N 1
ATOM 756 C CA . GLU A 1 97 ? -27.993 -27.120 -6.700 1.00 39.03 97 GLU A CA 1
ATOM 757 C C . GLU A 1 97 ? -28.897 -26.567 -7.805 1.00 39.03 97 GLU A C 1
ATOM 759 O O . GLU A 1 97 ? -29.805 -25.769 -7.570 1.00 39.03 97 GLU A O 1
ATOM 764 N N . ALA A 1 98 ? -28.600 -26.949 -9.046 1.00 36.94 98 ALA A N 1
ATOM 765 C CA . ALA A 1 98 ? -29.465 -26.68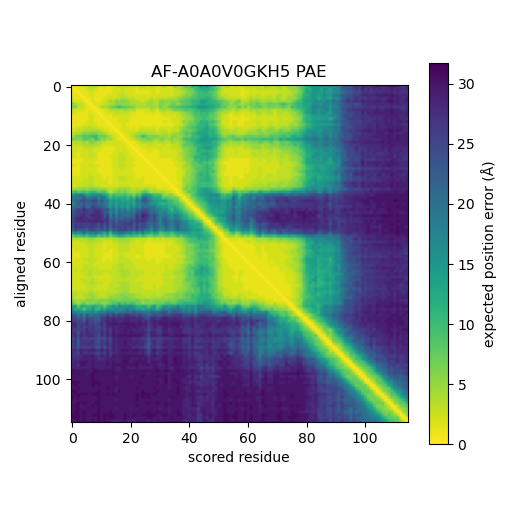1 -10.178 1.00 36.94 98 ALA A CA 1
ATOM 766 C C . ALA A 1 98 ? -30.733 -27.538 -10.038 1.00 36.94 98 ALA A C 1
ATOM 768 O O . ALA A 1 98 ? -30.749 -28.716 -10.395 1.00 36.94 98 ALA A O 1
ATOM 769 N N . VAL A 1 99 ? -31.800 -26.937 -9.513 1.00 37.59 99 VAL A N 1
ATOM 770 C CA . VAL A 1 99 ? -33.164 -27.461 -9.626 1.00 37.59 99 VAL A CA 1
ATOM 771 C C . VAL A 1 99 ? -33.577 -27.356 -11.092 1.00 37.59 99 VAL A C 1
ATOM 773 O O . VAL A 1 99 ? -33.986 -26.298 -11.562 1.00 37.59 99 VAL A O 1
ATOM 776 N N . ASN A 1 100 ? -33.467 -28.462 -11.824 1.00 43.12 100 ASN A N 1
ATOM 777 C CA . ASN A 1 100 ? -34.170 -28.628 -13.089 1.00 43.12 100 ASN A CA 1
ATOM 778 C C . ASN A 1 100 ? -35.528 -29.261 -12.788 1.00 43.12 100 ASN A C 1
ATOM 780 O O . ASN A 1 100 ? -35.641 -30.473 -12.619 1.00 43.12 100 ASN A O 1
ATOM 784 N N . GLN A 1 101 ? -36.556 -28.420 -12.706 1.00 42.22 101 GLN A N 1
ATOM 785 C CA . GLN A 1 101 ? -37.915 -28.850 -13.004 1.00 42.22 101 GLN A CA 1
ATOM 786 C C . GLN A 1 101 ? -38.026 -28.920 -14.525 1.00 42.22 101 GLN A C 1
ATOM 788 O O . GLN A 1 101 ? -37.787 -27.933 -15.221 1.00 42.22 101 GLN A O 1
ATOM 793 N N . THR A 1 102 ? -38.353 -30.089 -15.057 1.00 41.34 102 THR A N 1
ATOM 794 C CA . THR A 1 102 ? -38.887 -30.187 -16.412 1.00 41.34 102 THR A CA 1
ATOM 795 C C . THR A 1 102 ? -40.016 -31.196 -16.389 1.00 41.34 102 THR A C 1
ATOM 797 O O . THR A 1 102 ? -39.909 -32.286 -15.833 1.00 41.34 102 THR A O 1
ATOM 800 N N . GLU A 1 103 ? -41.133 -30.706 -16.890 1.00 38.69 103 GLU A N 1
ATOM 801 C CA . GLU A 1 103 ? -42.469 -31.250 -16.812 1.00 38.69 103 GLU A CA 1
ATOM 802 C C . GLU A 1 103 ? -42.653 -32.485 -17.705 1.00 38.69 103 GLU A C 1
ATOM 804 O O . GLU A 1 103 ? -41.833 -32.788 -18.568 1.00 38.69 103 GLU A O 1
ATOM 809 N N . HIS A 1 104 ? -43.826 -33.102 -17.535 1.00 35.75 104 HIS A N 1
ATOM 810 C CA . HIS A 1 104 ? -44.477 -34.058 -18.430 1.00 35.75 104 HIS A CA 1
ATOM 811 C C . HIS A 1 104 ? -43.879 -35.469 -18.518 1.00 35.75 104 HIS A C 1
ATOM 81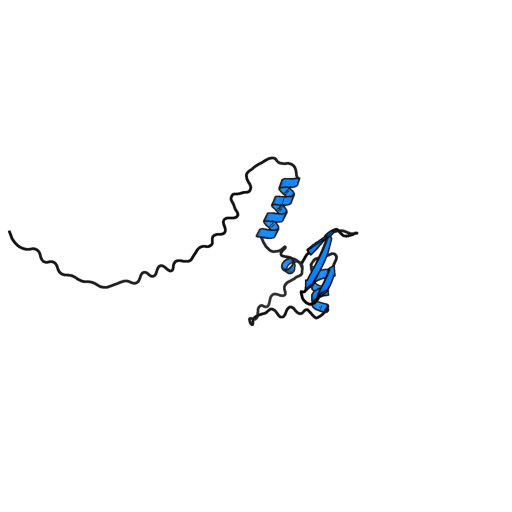3 O O . HIS A 1 104 ? -42.865 -35.705 -19.157 1.00 35.75 104 HIS A O 1
ATOM 819 N N . THR A 1 105 ? -44.643 -36.465 -18.055 1.00 34.03 105 THR A N 1
ATOM 820 C CA . THR A 1 105 ? -45.420 -37.319 -18.975 1.00 34.03 105 THR A CA 1
ATOM 821 C C . THR A 1 105 ? -46.605 -37.943 -18.227 1.00 34.03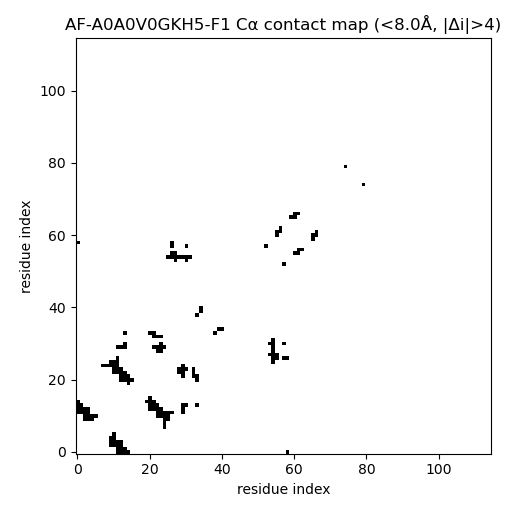 105 THR A C 1
ATOM 823 O O . THR A 1 105 ? -46.460 -38.514 -17.151 1.00 34.03 105 THR A O 1
ATOM 826 N N . VAL A 1 106 ? -47.786 -37.777 -18.816 1.00 36.69 106 VAL A N 1
ATOM 827 C CA . VAL A 1 106 ? -49.070 -38.381 -18.448 1.00 36.69 106 VAL A CA 1
ATOM 828 C C . VAL A 1 106 ? -49.000 -39.900 -18.620 1.00 36.69 106 VAL A C 1
ATOM 830 O O . VAL A 1 106 ? -48.512 -40.381 -19.637 1.00 36.69 106 VAL A O 1
ATOM 833 N N . SER A 1 107 ? -49.550 -40.648 -17.666 1.00 39.62 107 SER A N 1
ATOM 834 C CA . SER A 1 107 ? -49.962 -42.039 -17.867 1.00 39.62 107 SER A CA 1
ATOM 835 C C . SER A 1 107 ? -51.214 -42.297 -17.034 1.00 39.62 107 SER A C 1
ATOM 837 O O . SER A 1 107 ? -51.137 -42.723 -15.884 1.00 39.62 107 SER A O 1
ATOM 839 N N . GLU A 1 108 ? -52.372 -42.000 -17.626 1.00 39.12 108 GLU A N 1
ATOM 840 C CA . GLU A 1 108 ? -53.646 -42.622 -17.263 1.00 39.12 108 GLU A CA 1
ATOM 841 C C . GLU A 1 108 ? -53.520 -44.148 -17.338 1.00 39.12 108 GLU A C 1
ATOM 843 O O . GLU A 1 108 ? -52.926 -44.672 -18.281 1.00 39.12 108 GLU A O 1
ATOM 848 N N . THR A 1 109 ? -54.128 -44.866 -16.394 1.00 34.88 109 THR A N 1
ATOM 849 C CA . THR A 1 109 ? -55.271 -45.770 -16.641 1.00 34.88 109 THR A CA 1
ATOM 850 C C . THR A 1 109 ? -55.514 -46.579 -15.365 1.00 34.88 109 THR A C 1
ATOM 852 O O . THR A 1 109 ? -54.768 -47.507 -15.071 1.00 34.88 109 THR A O 1
ATOM 855 N N . ASP A 1 110 ? -56.573 -46.249 -14.628 1.00 44.56 110 ASP A N 1
ATOM 856 C CA . ASP A 1 110 ? -57.214 -47.179 -13.693 1.00 44.56 110 ASP A CA 1
ATOM 857 C C . ASP A 1 110 ? -58.739 -46.993 -13.789 1.00 44.56 110 ASP A C 1
ATOM 859 O O . ASP A 1 110 ? -59.258 -45.954 -13.365 1.00 44.56 110 ASP A O 1
ATOM 863 N N . PRO A 1 111 ? -59.481 -47.925 -14.415 1.00 53.56 111 PRO A N 1
ATOM 864 C CA . PRO A 1 111 ? -60.927 -47.934 -14.365 1.00 53.56 111 PRO A CA 1
ATOM 865 C C . PRO A 1 111 ? -61.410 -48.950 -13.320 1.00 53.56 111 PRO A C 1
ATOM 867 O O . PRO A 1 111 ? -61.326 -50.162 -13.503 1.00 53.56 111 PRO A O 1
ATOM 870 N N . ASN A 1 112 ? -61.990 -48.417 -12.244 1.00 46.97 112 ASN A N 1
ATOM 871 C CA . ASN A 1 112 ? -62.848 -49.124 -11.290 1.00 46.97 112 ASN A CA 1
ATOM 872 C C . ASN A 1 112 ? -63.895 -50.022 -11.982 1.00 46.97 112 ASN A C 1
ATOM 874 O O . ASN A 1 112 ? -64.594 -49.522 -12.865 1.00 46.97 112 ASN A O 1
ATOM 878 N N . LEU A 1 113 ? -64.122 -51.256 -11.489 1.00 41.69 113 LEU A N 1
ATOM 879 C CA . LEU A 1 113 ? -65.463 -51.879 -11.419 1.00 41.69 113 LEU A CA 1
ATOM 880 C C . LEU A 1 113 ? -65.521 -53.230 -10.665 1.00 41.69 113 LEU A C 1
ATOM 882 O O . LEU A 1 113 ? -64.569 -54.003 -10.685 1.00 41.69 113 LEU A O 1
ATOM 886 N N . LEU A 1 114 ? -66.732 -53.490 -10.136 1.00 38.94 114 LEU A N 1
ATOM 887 C CA . LEU A 1 114 ? -67.306 -54.649 -9.412 1.00 38.94 114 LEU A CA 1
ATOM 888 C C . LEU A 1 114 ? -67.071 -54.663 -7.888 1.00 38.94 114 LEU A C 1
ATOM 890 O O . LEU A 1 114 ? -65.940 -54.746 -7.429 1.00 38.94 114 LEU A O 1
ATOM 894 N N . THR A 1 115 ? -68.074 -54.385 -7.036 1.00 43.25 115 THR A N 1
ATOM 895 C CA . THR A 1 115 ? -69.375 -55.084 -6.825 1.00 43.25 115 THR A CA 1
ATOM 896 C C . THR A 1 115 ? -69.218 -56.568 -6.544 1.00 43.25 115 THR A C 1
ATOM 898 O O . THR A 1 115 ? -68.735 -57.279 -7.446 1.00 43.25 115 THR A O 1
#

Radius of gyration: 27.71 Å; Cα contacts (8 Å, |Δi|>4): 87; chains: 1; bounding box: 83×64×49 Å

Secondary structure (DSSP, 8-state):
-EEEEETTEEEEEEE-TTS-EEEESSHHHHHHHHHHTT-----SS---------HHHHTTTT-HHHHHHHHHHHHHHT--------SS---------------------------

Mean predicted aligned error: 16.24 Å

pLDDT: mean 72.43, std 22.88, range [34.03, 97.75]

Solvent-accessible surface area (backbone atoms only — not comparable to full-atom values): 7729 Å² total; per-residue (Å²): 112,50,77,41,90,41,101,93,47,55,32,27,36,44,67,48,96,87,72,53,69,37,57,22,79,40,46,46,52,15,41,52,50,37,47,71,71,67,56,61,75,69,69,82,72,98,63,96,68,91,71,82,81,49,22,50,52,71,74,38,64,72,37,66,68,52,46,50,51,55,50,52,54,54,54,62,73,69,75,62,86,83,81,81,86,85,80,74,86,70,80,77,79,74,77,80,76,82,81,79,85,77,82,87,81,90,78,89,86,84,84,89,82,82,135

InterPro domains:
  IPR003889 FY-rich, C-terminal [PF05965] (9-73)
  IPR003889 FY-rich, C-terminal [PS51543] (7-87)
  IPR040092 Transforming growth factor beta regulator 1 [PTHR22715] (1-114)